Protein AF-A0A7L4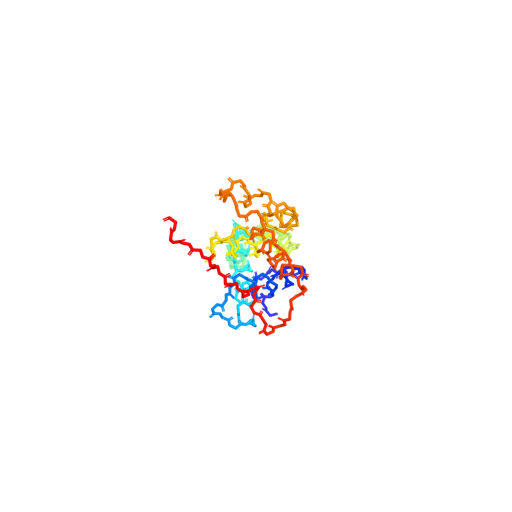TH93-F1 (afdb_monomer_lite)

pLDDT: mean 82.28, std 10.42, range [50.72, 94.75]

Radius of gyration: 28.04 Å; chains: 1; bounding box: 66×30×83 Å

Structure (mmCIF, N/CA/C/O backbone):
data_AF-A0A7L4TH93-F1
#
_entry.id   AF-A0A7L4TH93-F1
#
loop_
_atom_site.group_PDB
_atom_site.id
_atom_site.type_symbol
_atom_site.label_atom_id
_atom_site.label_alt_id
_atom_site.label_comp_id
_atom_site.label_asym_id
_atom_site.label_entity_id
_atom_site.label_seq_id
_atom_site.pdbx_PDB_ins_code
_atom_site.Cartn_x
_atom_site.Cartn_y
_atom_site.Cartn_z
_atom_site.occupancy
_atom_site.B_iso_or_equiv
_atom_site.auth_seq_id
_atom_site.auth_comp_id
_atom_site.auth_asym_id
_atom_site.auth_atom_id
_atom_site.pdbx_PDB_model_num
ATOM 1 N N . LYS A 1 1 ? 4.942 -15.105 -13.369 1.00 63.66 1 LYS A N 1
ATOM 2 C CA . LYS A 1 1 ? 3.775 -14.810 -14.247 1.00 63.66 1 LYS A CA 1
ATOM 3 C C . LYS A 1 1 ? 3.338 -13.345 -14.176 1.00 63.66 1 LYS A C 1
ATOM 5 O O . LYS A 1 1 ? 3.398 -12.701 -15.207 1.00 63.66 1 LYS A O 1
ATOM 10 N N . TYR A 1 2 ? 2.914 -12.803 -13.022 1.00 69.81 2 TYR A N 1
ATOM 11 C CA . TYR A 1 2 ? 2.572 -11.365 -12.915 1.00 69.81 2 TYR A CA 1
ATOM 12 C C . TYR A 1 2 ? 3.803 -10.450 -12.973 1.00 69.81 2 TYR A C 1
ATOM 14 O O . TYR A 1 2 ? 3.765 -9.409 -13.615 1.00 69.81 2 TYR A O 1
ATOM 22 N N . GLU A 1 3 ? 4.905 -10.872 -12.350 1.00 74.69 3 GLU A N 1
ATOM 23 C CA . GLU A 1 3 ? 6.194 -10.166 -12.405 1.00 74.69 3 GLU A CA 1
ATOM 24 C C . GLU A 1 3 ? 6.722 -10.046 -13.835 1.00 74.69 3 GLU A C 1
ATOM 26 O O . GLU A 1 3 ? 7.122 -8.970 -14.264 1.00 74.69 3 GLU A O 1
ATOM 31 N N . ASP A 1 4 ? 6.641 -11.139 -14.595 1.00 72.19 4 ASP A N 1
ATOM 32 C CA . ASP A 1 4 ? 7.086 -11.181 -15.990 1.00 72.19 4 ASP A CA 1
ATOM 33 C C . ASP A 1 4 ? 6.214 -10.305 -16.895 1.00 72.19 4 ASP A C 1
ATOM 35 O O . ASP A 1 4 ? 6.727 -9.654 -17.797 1.00 72.19 4 ASP A O 1
ATOM 39 N N . TYR A 1 5 ? 4.900 -10.266 -16.643 1.00 76.25 5 TYR A N 1
ATOM 40 C CA . TYR A 1 5 ? 3.953 -9.493 -17.450 1.00 76.25 5 TYR A CA 1
ATOM 41 C C . TYR A 1 5 ? 4.117 -7.979 -17.263 1.00 76.25 5 TYR A C 1
ATOM 43 O O . TYR A 1 5 ? 3.972 -7.222 -18.217 1.00 76.25 5 TYR A O 1
ATOM 51 N N . HIS A 1 6 ? 4.443 -7.537 -16.047 1.00 76.75 6 HIS A N 1
ATOM 52 C CA . HIS A 1 6 ? 4.620 -6.114 -15.735 1.00 76.75 6 HIS A CA 1
ATOM 53 C C . HIS A 1 6 ? 6.082 -5.669 -15.686 1.00 76.75 6 HIS A C 1
ATOM 55 O O . HIS A 1 6 ? 6.329 -4.498 -15.431 1.00 76.75 6 HIS A O 1
ATOM 61 N N . GLN A 1 7 ? 7.038 -6.577 -15.904 1.00 74.75 7 GLN A N 1
ATOM 62 C CA . GLN A 1 7 ? 8.482 -6.329 -15.766 1.00 74.75 7 GLN A CA 1
ATOM 63 C C . GLN A 1 7 ? 8.885 -5.734 -14.398 1.00 74.75 7 GLN A C 1
ATOM 65 O O . GLN A 1 7 ? 9.873 -5.014 -14.265 1.00 74.75 7 GLN A O 1
ATOM 70 N N . VAL A 1 8 ? 8.137 -6.076 -13.348 1.00 81.00 8 VAL A N 1
ATOM 71 C CA . VAL A 1 8 ? 8.345 -5.615 -11.965 1.00 81.00 8 VAL A CA 1
ATOM 72 C C . VAL A 1 8 ? 8.599 -6.798 -11.047 1.00 81.00 8 VAL A C 1
ATOM 74 O O . VAL A 1 8 ? 8.071 -7.886 -11.262 1.00 81.00 8 VAL A O 1
ATOM 77 N N . SER A 1 9 ? 9.385 -6.590 -9.996 1.00 82.94 9 SER A N 1
ATOM 78 C CA . SER A 1 9 ? 9.553 -7.577 -8.925 1.00 82.94 9 SER A CA 1
ATOM 79 C C . SER A 1 9 ? 8.595 -7.275 -7.777 1.00 82.94 9 SER A C 1
ATOM 81 O O . SER A 1 9 ? 8.393 -6.116 -7.417 1.00 82.94 9 SER A O 1
ATOM 83 N N . ASN A 1 10 ? 7.987 -8.296 -7.178 1.00 84.88 10 ASN A N 1
ATOM 84 C CA . ASN A 1 10 ? 7.129 -8.110 -6.013 1.00 84.88 10 ASN A CA 1
ATOM 85 C C . ASN A 1 10 ? 7.898 -8.463 -4.744 1.00 84.88 10 ASN A C 1
ATOM 87 O O . ASN A 1 10 ? 8.366 -9.587 -4.572 1.00 84.88 10 ASN A O 1
ATOM 91 N N . THR A 1 11 ? 8.002 -7.512 -3.816 1.00 88.50 11 THR A N 1
ATOM 92 C CA . THR A 1 11 ? 8.583 -7.814 -2.504 1.00 88.50 11 THR A CA 1
ATOM 93 C C . THR A 1 11 ? 7.661 -8.741 -1.708 1.00 88.50 11 THR A C 1
ATOM 95 O O . THR A 1 11 ? 6.432 -8.671 -1.804 1.00 88.50 11 THR A O 1
ATOM 98 N N . GLU A 1 12 ? 8.243 -9.605 -0.874 1.00 88.62 12 GLU A N 1
ATOM 99 C CA . GLU A 1 12 ? 7.465 -10.527 -0.035 1.00 88.62 12 GLU A CA 1
ATOM 100 C C . GLU A 1 12 ? 6.509 -9.770 0.908 1.00 88.62 12 GLU A C 1
ATOM 102 O O . GLU A 1 12 ? 5.372 -10.190 1.145 1.00 88.62 12 GLU A O 1
ATOM 107 N N . ASP A 1 13 ? 6.944 -8.605 1.392 1.00 86.62 13 ASP A N 1
ATOM 108 C CA . ASP A 1 13 ? 6.134 -7.723 2.227 1.00 86.62 13 ASP A CA 1
ATOM 109 C C . ASP A 1 13 ? 4.960 -7.111 1.456 1.00 86.62 13 ASP A C 1
ATOM 111 O O . ASP A 1 13 ? 3.858 -7.030 2.005 1.00 86.62 13 ASP A O 1
ATOM 115 N N . ALA A 1 14 ? 5.135 -6.753 0.178 1.00 88.56 14 ALA A N 1
ATOM 116 C CA . ALA A 1 14 ? 4.034 -6.290 -0.666 1.00 88.56 14 ALA A CA 1
ATOM 117 C C . ALA A 1 14 ? 2.974 -7.382 -0.868 1.00 88.56 14 ALA A C 1
ATOM 119 O O . ALA A 1 14 ? 1.777 -7.104 -0.766 1.00 88.56 14 ALA A O 1
ATOM 120 N N . ILE A 1 15 ? 3.385 -8.639 -1.065 1.00 89.31 15 ILE A N 1
ATOM 121 C CA . ILE A 1 15 ? 2.457 -9.775 -1.197 1.00 89.31 15 ILE A CA 1
ATOM 122 C C . ILE A 1 15 ? 1.663 -9.970 0.103 1.00 89.31 15 ILE A C 1
ATOM 124 O O . ILE A 1 15 ? 0.430 -10.062 0.085 1.00 89.31 15 ILE A O 1
ATOM 128 N N . LYS A 1 16 ? 2.346 -9.969 1.255 1.00 88.94 16 LYS A N 1
ATOM 129 C CA . LYS A 1 16 ? 1.693 -10.048 2.574 1.00 88.94 16 LYS A CA 1
ATOM 130 C C . LYS A 1 16 ? 0.738 -8.873 2.796 1.00 88.94 16 LYS A C 1
ATOM 132 O O . LYS A 1 16 ? -0.368 -9.067 3.308 1.00 88.94 16 LYS A O 1
ATOM 137 N N . ALA A 1 17 ? 1.130 -7.664 2.396 1.00 88.25 17 ALA A N 1
ATOM 138 C CA . ALA A 1 17 ? 0.298 -6.471 2.496 1.00 88.25 17 ALA A CA 1
ATOM 139 C C . ALA A 1 17 ? -0.954 -6.567 1.614 1.00 88.25 17 ALA A C 1
ATOM 141 O O . ALA A 1 17 ? -2.042 -6.254 2.099 1.00 88.25 17 ALA A O 1
ATOM 142 N N . CYS A 1 18 ? -0.846 -7.078 0.382 1.00 90.00 18 CYS A N 1
ATOM 143 C CA . CYS A 1 18 ? -1.994 -7.297 -0.505 1.00 90.00 18 CYS A CA 1
ATOM 144 C C . CYS A 1 18 ? -3.056 -8.169 0.166 1.00 90.00 18 CYS A C 1
ATOM 146 O O . CYS A 1 18 ? -4.234 -7.814 0.180 1.00 90.00 18 CYS A O 1
ATOM 148 N N . VAL A 1 19 ? -2.657 -9.277 0.793 1.00 89.19 19 VAL A N 1
ATOM 149 C CA . VAL A 1 19 ? -3.593 -10.176 1.486 1.00 89.19 19 VAL A CA 1
ATOM 150 C C . VAL A 1 19 ? -4.189 -9.503 2.725 1.00 89.19 19 VAL A C 1
ATOM 152 O O . VAL A 1 19 ? -5.411 -9.443 2.884 1.00 89.19 19 VAL A O 1
ATOM 155 N N . ASN A 1 20 ? -3.342 -8.963 3.602 1.00 86.19 20 ASN A N 1
ATOM 156 C CA . ASN A 1 20 ? -3.778 -8.430 4.892 1.00 86.19 20 ASN A CA 1
ATOM 157 C C . ASN A 1 20 ? -4.651 -7.178 4.749 1.00 86.19 20 ASN A C 1
ATOM 159 O O . ASN A 1 20 ? -5.703 -7.065 5.389 1.00 86.19 20 ASN A O 1
ATOM 163 N N . LEU A 1 21 ? -4.226 -6.230 3.915 1.00 87.25 21 LEU A N 1
ATOM 164 C CA . LEU A 1 21 ? -4.918 -4.959 3.747 1.00 87.25 21 LEU A CA 1
ATOM 165 C C . LEU A 1 21 ? -6.193 -5.134 2.922 1.00 87.25 21 LEU A C 1
ATOM 167 O O . LEU A 1 21 ? -7.229 -4.585 3.299 1.00 87.25 21 LEU A O 1
ATOM 171 N N . SER A 1 22 ? -6.184 -5.962 1.875 1.00 87.81 22 SER A N 1
ATOM 172 C CA . SER A 1 22 ? -7.416 -6.240 1.132 1.00 87.81 22 SER A CA 1
ATOM 173 C C . SER A 1 22 ? -8.456 -6.939 2.002 1.00 87.81 22 SER A C 1
ATOM 175 O O . SER A 1 22 ? -9.630 -6.579 1.960 1.00 87.81 22 SER A O 1
ATOM 177 N N . HIS A 1 23 ? -8.055 -7.906 2.839 1.00 84.44 23 HIS A N 1
ATOM 178 C CA . HIS A 1 23 ? -8.965 -8.567 3.774 1.00 84.44 23 HIS A CA 1
ATOM 179 C C . HIS A 1 23 ? -9.603 -7.571 4.748 1.00 84.44 23 HIS A C 1
ATOM 181 O O . HIS A 1 23 ? -10.771 -7.702 5.112 1.00 84.44 23 HIS A O 1
ATOM 187 N N . ARG A 1 24 ? -8.829 -6.573 5.178 1.00 80.94 24 ARG A N 1
ATOM 188 C CA . ARG A 1 24 ? -9.243 -5.601 6.187 1.00 80.94 24 ARG A CA 1
ATOM 189 C C . ARG A 1 24 ? -10.116 -4.483 5.620 1.00 80.94 24 ARG A C 1
ATOM 191 O O . ARG A 1 24 ? -11.085 -4.108 6.279 1.00 80.94 24 ARG A O 1
ATOM 198 N N . TYR A 1 25 ? -9.786 -3.956 4.445 1.00 82.56 25 TYR A N 1
ATOM 199 C CA . TYR A 1 25 ? -10.379 -2.719 3.926 1.00 82.56 25 TYR A CA 1
ATOM 200 C C . TYR A 1 25 ? -11.326 -2.920 2.739 1.00 82.56 25 TYR A C 1
ATOM 202 O O . TYR A 1 25 ? -12.156 -2.054 2.493 1.00 82.56 25 TYR A O 1
ATOM 210 N N . ILE A 1 26 ? -11.266 -4.061 2.046 1.00 83.12 26 ILE A N 1
ATOM 211 C CA . ILE A 1 26 ? -12.131 -4.365 0.898 1.00 83.12 26 ILE A CA 1
ATOM 212 C C . ILE A 1 26 ? -13.033 -5.542 1.288 1.00 83.12 26 ILE A C 1
ATOM 214 O O . ILE A 1 26 ? -12.603 -6.692 1.245 1.00 83.12 26 ILE A O 1
ATOM 218 N N . GLN A 1 27 ? -14.265 -5.275 1.729 1.00 79.25 27 GLN A N 1
ATOM 219 C CA . GLN A 1 27 ? -15.167 -6.314 2.259 1.00 79.25 27 GLN A CA 1
ATOM 220 C C . GLN A 1 27 ? -16.044 -6.978 1.182 1.00 79.25 27 GLN A C 1
ATOM 222 O O . GLN A 1 27 ? -16.416 -8.135 1.344 1.00 79.25 27 GLN A O 1
ATOM 227 N N . ASP A 1 28 ? -16.294 -6.306 0.055 1.00 79.00 28 ASP A N 1
ATOM 228 C CA . ASP A 1 28 ? -17.301 -6.727 -0.937 1.00 79.00 28 ASP A CA 1
ATOM 229 C C . ASP A 1 28 ? -16.815 -7.793 -1.940 1.00 79.00 28 ASP A C 1
ATOM 231 O O . ASP A 1 28 ? -17.494 -8.095 -2.920 1.00 79.00 28 ASP A O 1
ATOM 235 N N . ARG A 1 29 ? -15.621 -8.366 -1.731 1.00 81.56 29 ARG A N 1
ATOM 236 C CA . ARG A 1 29 ? -14.980 -9.317 -2.656 1.00 81.56 29 ARG A CA 1
ATOM 237 C C . ARG A 1 29 ? -14.278 -10.474 -1.950 1.00 81.56 29 ARG A C 1
ATOM 239 O O . ARG A 1 29 ? -13.780 -10.340 -0.822 1.00 81.56 29 ARG A O 1
ATOM 246 N N . PHE A 1 30 ? -14.178 -11.599 -2.661 1.00 86.88 30 PHE A N 1
ATOM 247 C CA . PHE A 1 30 ? -13.417 -12.774 -2.233 1.00 86.88 30 PHE A CA 1
ATOM 248 C C . PHE A 1 30 ? -11.928 -12.459 -2.090 1.00 86.88 30 PHE A C 1
ATOM 250 O O . PHE A 1 30 ? -11.378 -11.646 -2.827 1.00 86.88 30 PHE A O 1
ATOM 257 N N . LEU A 1 31 ? -11.278 -13.102 -1.114 1.00 82.69 31 LEU A N 1
ATOM 258 C CA . LEU A 1 31 ? -9.924 -12.742 -0.690 1.00 82.69 31 LEU A CA 1
ATOM 259 C C . LEU A 1 31 ? -8.849 -12.957 -1.749 1.00 82.69 31 LEU A C 1
ATOM 261 O O . LEU A 1 31 ? -7.994 -12.096 -1.930 1.00 82.69 31 LEU A O 1
ATOM 265 N N . THR A 1 32 ? -8.892 -14.097 -2.422 1.00 87.62 32 THR A N 1
ATOM 266 C CA . THR A 1 32 ? -7.932 -14.440 -3.471 1.00 87.62 32 THR A CA 1
ATOM 267 C C . THR A 1 32 ? -8.010 -13.458 -4.633 1.00 87.62 32 THR A C 1
ATOM 269 O O . THR A 1 32 ? -6.986 -12.933 -5.049 1.00 87.62 32 THR A O 1
ATOM 272 N N . ASP A 1 33 ? -9.225 -13.147 -5.079 1.00 89.12 33 ASP A N 1
ATOM 273 C CA . ASP A 1 33 ? -9.496 -12.238 -6.194 1.00 89.12 33 ASP A CA 1
ATOM 274 C C . ASP A 1 33 ? -8.988 -10.814 -5.913 1.00 89.12 33 ASP A C 1
ATOM 276 O O . ASP A 1 33 ? -8.131 -10.283 -6.613 1.00 89.12 33 ASP A O 1
ATOM 280 N N . LYS A 1 34 ? -9.402 -10.220 -4.787 1.00 89.56 34 LYS A N 1
ATOM 281 C CA . LYS A 1 34 ? -9.008 -8.845 -4.436 1.00 89.56 34 LYS A CA 1
ATOM 282 C C . LYS A 1 34 ? -7.515 -8.666 -4.141 1.00 89.56 34 LYS A C 1
ATOM 284 O O . LYS A 1 34 ? -7.004 -7.560 -4.295 1.00 89.56 34 LYS A O 1
ATOM 289 N N . ALA A 1 35 ? -6.827 -9.705 -3.663 1.00 89.44 35 ALA A N 1
ATOM 290 C CA . ALA A 1 35 ? -5.390 -9.635 -3.408 1.00 89.44 35 ALA A CA 1
ATOM 291 C C . ALA A 1 35 ? -4.589 -9.665 -4.717 1.00 89.44 35 ALA A C 1
ATOM 293 O O . ALA A 1 35 ? -3.611 -8.933 -4.837 1.00 89.44 35 ALA A O 1
ATOM 294 N N . ILE A 1 36 ? -5.027 -10.472 -5.689 1.00 89.69 36 ILE A N 1
ATOM 295 C CA . ILE A 1 36 ? -4.422 -10.537 -7.022 1.00 89.69 36 ILE A CA 1
ATOM 296 C C . ILE A 1 36 ? -4.647 -9.221 -7.770 1.00 89.69 36 ILE A C 1
ATOM 298 O O . ILE A 1 36 ? -3.686 -8.660 -8.284 1.00 89.69 36 ILE A O 1
ATOM 302 N N . ASP A 1 37 ? -5.866 -8.677 -7.741 1.00 90.00 37 ASP A N 1
ATOM 303 C CA . ASP A 1 37 ? -6.181 -7.398 -8.391 1.00 90.00 37 ASP A CA 1
ATOM 304 C C . ASP A 1 37 ? -5.317 -6.238 -7.876 1.00 90.00 37 ASP A C 1
ATOM 306 O O . ASP A 1 37 ? -4.885 -5.384 -8.647 1.00 90.00 37 ASP A O 1
ATOM 310 N N . LEU A 1 38 ? -5.042 -6.189 -6.567 1.00 89.88 38 LEU A N 1
ATOM 311 C CA . LEU A 1 38 ? -4.161 -5.163 -5.999 1.00 89.88 38 LEU A CA 1
ATOM 312 C C . LEU A 1 38 ? -2.715 -5.315 -6.460 1.00 89.88 38 LEU A C 1
ATOM 314 O O . LEU A 1 38 ? -2.054 -4.308 -6.707 1.00 89.88 38 LEU A O 1
ATOM 318 N N . LEU A 1 39 ? -2.231 -6.553 -6.552 1.00 89.50 39 LEU A N 1
ATOM 319 C CA . LEU A 1 39 ? -0.879 -6.843 -7.013 1.00 89.50 39 LEU A CA 1
ATOM 320 C C . LEU A 1 39 ? -0.718 -6.470 -8.494 1.00 89.50 39 LEU A C 1
ATOM 322 O O . LEU A 1 39 ? 0.282 -5.866 -8.874 1.00 89.50 39 LEU A O 1
ATOM 326 N N . ASP A 1 40 ? -1.730 -6.775 -9.307 1.00 89.50 40 ASP A N 1
ATOM 327 C CA . ASP A 1 40 ? -1.769 -6.460 -10.736 1.00 89.50 40 ASP A CA 1
ATOM 328 C C . ASP A 1 40 ? -1.829 -4.946 -10.999 1.00 89.50 40 ASP A C 1
ATOM 330 O O . ASP A 1 40 ? -1.076 -4.405 -11.815 1.00 89.50 40 ASP A O 1
ATOM 334 N N . GLU A 1 41 ? -2.668 -4.227 -10.247 1.00 89.38 41 GLU A N 1
ATOM 335 C CA . GLU A 1 41 ? -2.770 -2.770 -10.341 1.00 89.38 41 GLU A CA 1
ATOM 336 C C . GLU A 1 41 ? -1.482 -2.080 -9.876 1.00 89.38 41 GLU A C 1
ATOM 338 O O . GLU A 1 41 ? -1.056 -1.095 -10.488 1.00 89.38 41 GLU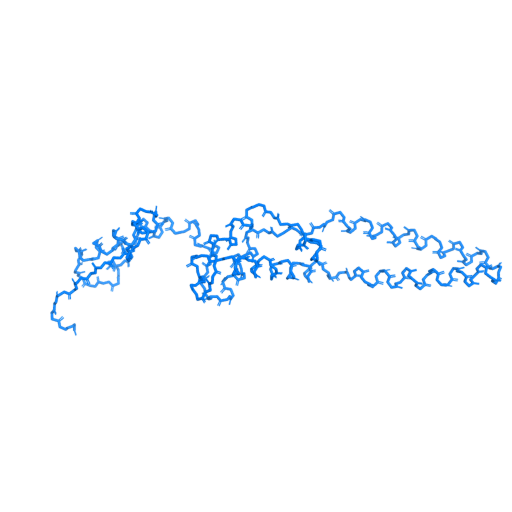 A O 1
ATOM 343 N N . ALA A 1 42 ? -0.840 -2.602 -8.826 1.00 89.31 42 ALA A N 1
ATOM 344 C CA . ALA A 1 42 ? 0.448 -2.106 -8.357 1.00 89.31 42 ALA A CA 1
ATOM 345 C C . ALA A 1 42 ? 1.532 -2.293 -9.415 1.00 89.31 42 ALA A C 1
ATOM 347 O O . ALA A 1 42 ? 2.181 -1.315 -9.782 1.00 89.31 42 ALA A O 1
ATOM 348 N N . GLY A 1 43 ? 1.658 -3.498 -9.977 1.00 85.81 43 GLY A N 1
ATOM 349 C CA . GLY A 1 43 ? 2.631 -3.776 -11.030 1.00 85.81 43 GLY A CA 1
ATOM 350 C C . GLY A 1 43 ? 2.429 -2.902 -12.268 1.00 85.81 43 GLY A C 1
ATOM 351 O O . GLY A 1 43 ? 3.365 -2.246 -12.720 1.00 85.81 43 GLY A O 1
ATOM 352 N N . SER A 1 44 ? 1.186 -2.784 -12.743 1.00 85.62 44 SER A N 1
ATOM 353 C CA . SER A 1 44 ? 0.834 -1.929 -13.887 1.00 85.62 44 SER A CA 1
ATOM 354 C C . SER A 1 44 ? 1.185 -0.459 -13.657 1.00 85.62 44 SER A C 1
ATOM 356 O O . SER A 1 44 ? 1.662 0.238 -14.554 1.00 85.62 44 SER A O 1
ATOM 358 N N . LYS A 1 45 ? 0.897 0.053 -12.457 1.00 84.56 45 LYS A N 1
ATOM 359 C CA . LYS A 1 45 ? 1.135 1.455 -12.107 1.00 84.56 45 LYS A CA 1
ATOM 360 C C . LYS A 1 45 ? 2.625 1.750 -11.993 1.00 84.56 45 LYS A C 1
ATOM 362 O O . LYS A 1 45 ? 3.062 2.809 -12.438 1.00 84.56 45 LYS A O 1
ATOM 367 N N . LEU A 1 46 ? 3.378 0.820 -11.418 1.00 82.94 46 LEU A N 1
ATOM 368 C CA . LEU A 1 46 ? 4.815 0.932 -11.230 1.00 82.94 46 LEU A CA 1
ATOM 369 C C . LEU A 1 46 ? 5.543 0.862 -12.576 1.00 82.94 46 LEU A C 1
ATOM 371 O O . LEU A 1 46 ? 6.361 1.731 -12.859 1.00 82.94 46 LEU A O 1
ATOM 375 N N . ASN A 1 47 ? 5.147 -0.064 -13.452 1.00 78.38 47 ASN A N 1
ATOM 376 C CA . ASN A 1 47 ? 5.651 -0.133 -14.822 1.00 78.38 47 ASN A CA 1
ATOM 377 C C . ASN A 1 47 ? 5.397 1.181 -15.587 1.00 78.38 47 ASN A C 1
ATOM 379 O O . ASN A 1 47 ? 6.318 1.782 -16.128 1.00 78.38 47 ASN A O 1
ATOM 383 N N . LYS A 1 48 ? 4.172 1.728 -15.530 1.00 75.88 48 LYS A N 1
ATOM 384 C CA . LYS A 1 48 ? 3.858 3.034 -16.148 1.00 75.88 48 LYS A CA 1
ATOM 385 C C . LYS A 1 48 ? 4.692 4.197 -15.602 1.00 75.88 48 LYS A C 1
ATOM 387 O O . LYS A 1 48 ? 4.938 5.152 -16.328 1.00 75.88 48 LYS A O 1
ATOM 392 N N . GLN A 1 49 ? 5.079 4.157 -14.328 1.00 71.19 49 GLN A N 1
ATOM 393 C CA . GLN A 1 49 ? 5.937 5.180 -13.721 1.00 71.19 49 GLN A CA 1
ATOM 394 C C . GLN A 1 49 ? 7.415 4.995 -14.086 1.00 71.19 49 GLN A C 1
ATOM 396 O O . GLN A 1 49 ? 8.123 5.987 -14.242 1.00 71.19 49 GLN A O 1
ATOM 401 N N . ALA A 1 50 ? 7.871 3.750 -14.228 1.00 65.44 50 ALA A N 1
ATOM 402 C CA . ALA A 1 50 ? 9.224 3.414 -14.659 1.00 65.44 50 ALA A CA 1
ATOM 403 C C . ALA A 1 50 ? 9.438 3.685 -16.161 1.00 65.44 50 ALA A C 1
ATOM 405 O O . ALA A 1 50 ? 10.503 4.151 -16.557 1.00 65.44 50 ALA A O 1
ATOM 406 N N . GLY A 1 51 ? 8.402 3.492 -16.981 1.00 55.94 51 GLY A N 1
ATOM 407 C CA . GLY A 1 51 ? 8.399 3.670 -18.436 1.00 55.94 51 GLY A CA 1
ATOM 408 C C . GLY A 1 51 ? 8.398 5.116 -18.945 1.00 55.94 51 GLY A C 1
ATOM 409 O O . GLY A 1 51 ? 7.992 5.356 -20.077 1.00 55.94 51 GLY A O 1
ATOM 410 N N . ALA A 1 52 ? 8.851 6.099 -18.158 1.00 51.19 52 ALA A N 1
ATOM 411 C CA . ALA A 1 52 ? 9.038 7.469 -18.658 1.00 51.19 52 ALA A CA 1
ATOM 412 C C . ALA A 1 52 ? 10.213 7.595 -19.658 1.00 51.19 52 ALA A C 1
ATOM 414 O O . ALA A 1 52 ? 10.371 8.638 -20.290 1.00 51.19 52 ALA A O 1
ATOM 415 N N . VAL A 1 53 ? 11.011 6.535 -19.828 1.00 53.06 53 VAL A N 1
ATOM 416 C CA . VAL A 1 53 ? 11.892 6.334 -20.985 1.00 53.06 53 VAL A CA 1
ATOM 417 C C . VAL A 1 53 ? 11.431 5.040 -21.649 1.00 53.06 53 VAL A C 1
ATOM 419 O O . VAL A 1 53 ? 11.698 3.951 -21.151 1.00 53.06 53 VAL A O 1
ATOM 422 N N . SER A 1 54 ? 10.636 5.181 -22.703 1.00 56.50 54 SER A N 1
ATOM 423 C CA . SER A 1 54 ? 9.977 4.087 -23.412 1.00 56.50 54 SER A CA 1
ATOM 424 C C . SER A 1 54 ? 11.024 3.112 -23.968 1.00 56.50 54 SER A C 1
ATOM 426 O O . SER A 1 54 ? 11.756 3.441 -24.901 1.00 56.50 54 SER A O 1
ATOM 428 N N . HIS A 1 55 ? 11.130 1.923 -23.363 1.00 65.12 55 HIS A N 1
ATOM 429 C CA . HIS A 1 55 ? 11.913 0.807 -23.909 1.00 65.12 55 HIS A CA 1
ATOM 430 C C . HIS A 1 55 ? 11.481 0.505 -25.353 1.00 65.12 55 HIS A C 1
ATOM 432 O O . HIS A 1 55 ? 12.341 0.297 -26.205 1.00 65.12 55 HIS A O 1
ATOM 438 N N . ASP A 1 56 ? 10.178 0.608 -25.640 1.00 67.56 56 ASP A N 1
ATOM 439 C CA . ASP A 1 56 ? 9.610 0.471 -26.986 1.00 67.56 56 ASP A CA 1
ATOM 440 C C . ASP A 1 56 ? 10.207 1.485 -27.974 1.00 67.56 56 ASP A C 1
ATOM 442 O O . ASP A 1 56 ? 10.489 1.138 -29.121 1.00 67.56 56 ASP A O 1
ATOM 446 N N . ASP A 1 57 ? 10.461 2.727 -27.547 1.00 72.94 57 ASP A N 1
ATOM 447 C CA . ASP A 1 57 ? 11.050 3.742 -28.428 1.00 72.94 57 ASP A CA 1
ATOM 448 C C . ASP A 1 57 ? 12.497 3.365 -28.773 1.00 72.94 57 ASP A C 1
ATOM 450 O O . ASP A 1 57 ? 12.900 3.460 -29.930 1.00 72.94 57 ASP A O 1
ATOM 454 N N . ILE A 1 58 ? 13.268 2.872 -27.797 1.00 76.00 58 ILE A N 1
ATOM 455 C CA . ILE A 1 58 ? 14.655 2.424 -28.004 1.00 76.00 58 ILE A CA 1
ATOM 456 C C . ILE A 1 58 ? 14.701 1.173 -28.895 1.00 76.00 58 ILE A C 1
ATOM 458 O O . ILE A 1 58 ? 15.538 1.107 -29.795 1.00 76.00 58 ILE A O 1
ATOM 462 N N . GLU A 1 59 ? 13.797 0.211 -28.693 1.00 79.44 59 GLU A N 1
ATOM 463 C CA . GLU A 1 59 ? 13.680 -0.985 -29.540 1.00 79.44 59 GLU A CA 1
ATOM 464 C C . GLU A 1 59 ? 13.264 -0.637 -30.974 1.00 79.44 59 GLU A C 1
ATOM 466 O O . GLU A 1 59 ? 13.844 -1.157 -31.932 1.00 79.44 59 GLU A O 1
ATOM 471 N N . SER A 1 60 ? 12.309 0.283 -31.146 1.00 83.06 60 SER A N 1
ATOM 472 C CA . SER A 1 60 ? 11.894 0.753 -32.472 1.00 83.06 60 SER A CA 1
ATOM 473 C C . SER A 1 60 ? 13.046 1.435 -33.216 1.00 83.06 60 SER A C 1
ATOM 475 O O . SER A 1 60 ? 13.266 1.165 -34.398 1.00 83.06 60 SER A O 1
ATOM 477 N N . HIS A 1 61 ? 13.852 2.229 -32.505 1.00 84.06 61 HIS A N 1
ATOM 478 C CA . HIS A 1 61 ? 15.010 2.912 -33.069 1.00 84.06 61 HIS A CA 1
ATOM 479 C C . HIS A 1 61 ? 16.145 1.938 -33.417 1.00 84.06 61 HIS A C 1
ATOM 481 O O . HIS A 1 61 ? 16.775 2.067 -34.465 1.00 84.06 61 HIS A O 1
ATOM 487 N N . LEU A 1 62 ? 16.370 0.904 -32.597 1.00 86.75 62 LEU A N 1
ATOM 488 C CA . LEU A 1 62 ? 17.289 -0.192 -32.930 1.00 86.75 62 LEU A CA 1
ATOM 489 C C . LEU A 1 62 ? 16.846 -0.925 -34.204 1.00 86.75 62 LEU A C 1
ATOM 491 O O . LEU A 1 62 ? 17.673 -1.211 -35.071 1.00 86.75 62 LEU A O 1
ATOM 495 N N . ALA A 1 63 ? 15.546 -1.183 -34.366 1.00 89.06 63 ALA A N 1
ATOM 496 C CA . ALA A 1 63 ? 15.011 -1.822 -35.566 1.00 89.06 63 ALA A CA 1
ATOM 497 C C . ALA A 1 63 ? 15.178 -0.957 -36.833 1.00 89.06 63 ALA A C 1
ATOM 499 O O . ALA A 1 63 ? 15.393 -1.497 -37.923 1.00 89.06 63 ALA A O 1
ATOM 500 N N . GLU A 1 64 ? 15.093 0.370 -36.711 1.00 91.25 64 GLU A N 1
ATOM 501 C CA . GLU A 1 64 ? 15.399 1.310 -37.798 1.00 91.25 64 GLU A CA 1
ATOM 502 C C . GLU A 1 64 ? 16.890 1.286 -38.156 1.00 91.25 64 GLU A C 1
ATOM 504 O O . GLU A 1 64 ? 17.230 1.066 -39.320 1.00 91.25 64 GLU A O 1
ATOM 509 N N . ILE A 1 65 ? 17.776 1.386 -37.161 1.00 90.81 65 ILE A N 1
ATOM 510 C CA . ILE A 1 65 ? 19.235 1.343 -37.351 1.00 90.81 65 ILE A CA 1
ATOM 511 C C . ILE A 1 65 ? 19.677 0.028 -38.003 1.00 90.81 65 ILE A C 1
ATOM 513 O O . ILE A 1 65 ? 20.521 0.037 -38.901 1.00 90.81 65 ILE A O 1
ATOM 517 N N . HIS A 1 66 ? 19.077 -1.107 -37.630 1.00 89.31 66 HIS A N 1
ATOM 518 C CA . HIS A 1 66 ? 19.336 -2.391 -38.287 1.00 89.31 66 HIS A CA 1
ATOM 519 C C . HIS A 1 66 ? 19.016 -2.355 -39.786 1.00 89.31 66 HIS A C 1
ATOM 521 O O . HIS A 1 66 ? 19.829 -2.795 -40.601 1.00 89.31 66 HIS A O 1
ATOM 527 N N . LYS A 1 67 ? 17.860 -1.796 -40.165 1.00 92.62 67 LYS A N 1
ATOM 528 C CA . LYS A 1 67 ? 17.460 -1.673 -41.576 1.00 92.62 67 LYS A CA 1
ATOM 529 C C . LYS A 1 67 ? 18.383 -0.735 -42.348 1.00 92.62 67 LYS A C 1
ATOM 531 O O . LYS A 1 67 ? 18.729 -1.028 -43.493 1.00 92.62 67 LYS A O 1
ATOM 536 N N . GLU A 1 68 ? 18.780 0.381 -41.742 1.00 90.56 68 GLU A N 1
ATOM 537 C CA . GLU A 1 68 ? 19.700 1.338 -42.360 1.00 90.56 68 GLU A CA 1
ATOM 538 C C . GLU A 1 68 ? 21.106 0.756 -42.524 1.00 90.56 68 GLU A C 1
ATOM 540 O O . GLU A 1 68 ? 21.720 0.931 -43.577 1.00 90.56 68 GLU A O 1
ATOM 545 N N . LYS A 1 69 ? 21.583 -0.018 -41.544 1.00 89.38 69 LYS A N 1
ATOM 546 C CA . LYS A 1 69 ? 22.866 -0.729 -41.608 1.00 89.38 69 LYS A CA 1
ATOM 547 C C . LYS A 1 69 ? 22.869 -1.760 -42.734 1.00 89.38 69 LYS A C 1
ATOM 549 O O . LYS A 1 69 ? 23.802 -1.783 -43.535 1.00 89.38 69 LYS A O 1
ATOM 554 N N . ASP A 1 70 ? 21.812 -2.562 -42.849 1.00 88.69 70 ASP A N 1
ATOM 555 C CA . ASP A 1 70 ? 21.670 -3.553 -43.923 1.00 88.69 70 ASP A CA 1
ATOM 556 C C . ASP A 1 70 ? 21.616 -2.897 -45.309 1.00 88.69 70 ASP A C 1
ATOM 558 O O . ASP A 1 70 ? 22.125 -3.449 -46.288 1.00 88.69 70 ASP A O 1
ATOM 562 N N . LYS A 1 71 ? 21.016 -1.707 -45.407 1.00 91.88 71 LYS A N 1
ATOM 563 C CA . LYS A 1 71 ? 20.996 -0.915 -46.639 1.00 91.88 71 LYS A CA 1
ATOM 564 C C . LYS A 1 71 ? 22.383 -0.353 -46.971 1.00 91.88 71 LYS A C 1
ATOM 566 O O . LYS A 1 71 ? 22.838 -0.528 -48.097 1.00 91.88 71 LYS A O 1
ATOM 571 N N . ALA A 1 72 ? 23.078 0.231 -45.996 1.00 89.44 72 ALA A N 1
ATOM 572 C CA . ALA A 1 72 ? 24.431 0.759 -46.168 1.00 89.44 72 ALA A CA 1
ATOM 573 C C . ALA A 1 72 ? 25.440 -0.334 -46.567 1.00 89.44 72 ALA A C 1
ATOM 575 O O . ALA A 1 72 ? 26.316 -0.089 -47.392 1.00 89.44 72 ALA A O 1
ATOM 576 N N . LEU A 1 73 ? 25.282 -1.557 -46.043 1.00 87.31 73 LEU A N 1
ATOM 577 C CA . LEU A 1 73 ? 26.090 -2.717 -46.433 1.00 87.31 73 LEU A CA 1
ATOM 578 C C . LEU A 1 73 ? 25.825 -3.163 -47.878 1.00 87.31 73 LEU A C 1
ATOM 580 O O . LEU A 1 73 ? 26.766 -3.522 -48.581 1.00 87.31 73 LEU A O 1
ATOM 584 N N . LYS A 1 74 ? 24.569 -3.119 -48.342 1.00 91.25 74 LYS A N 1
ATOM 585 C CA . LYS A 1 74 ? 24.210 -3.428 -49.741 1.00 91.25 74 LYS A CA 1
ATOM 586 C C . LYS A 1 74 ? 24.714 -2.382 -50.732 1.00 91.25 74 LYS A C 1
ATOM 588 O O . LYS A 1 74 ? 24.990 -2.721 -51.876 1.00 91.25 74 LYS A O 1
ATOM 593 N N . GLU A 1 75 ? 24.808 -1.130 -50.300 1.00 92.56 75 GLU A N 1
ATOM 594 C CA . GLU A 1 75 ? 25.322 -0.006 -51.091 1.00 92.56 75 GLU A CA 1
ATOM 595 C C . GLU A 1 75 ? 26.856 0.135 -50.993 1.00 92.56 75 GLU A C 1
ATOM 597 O O . GLU A 1 75 ? 27.409 1.117 -51.481 1.00 92.56 75 GLU A O 1
ATOM 602 N N . GLU A 1 76 ? 27.545 -0.826 -50.357 1.00 90.94 76 GLU A N 1
ATOM 603 C CA . GLU A 1 76 ? 29.000 -0.829 -50.112 1.00 90.94 76 GLU A CA 1
ATOM 604 C C . GLU A 1 76 ? 29.517 0.424 -49.374 1.00 90.94 76 GLU A C 1
ATOM 606 O O . GLU A 1 76 ? 30.703 0.761 -49.407 1.00 90.94 76 GLU A O 1
ATOM 611 N N . ASN A 1 77 ? 28.638 1.113 -48.642 1.00 89.62 77 ASN A N 1
ATOM 612 C CA . ASN A 1 77 ? 28.983 2.281 -47.844 1.00 89.62 77 ASN A CA 1
ATOM 613 C C . ASN A 1 77 ? 29.454 1.855 -46.445 1.00 89.62 77 ASN A C 1
ATOM 615 O O . ASN A 1 77 ? 28.736 1.951 -45.444 1.00 89.62 77 ASN A O 1
ATOM 619 N N . TYR A 1 78 ? 30.696 1.376 -46.385 1.00 85.56 78 TYR A N 1
ATOM 620 C CA . TYR A 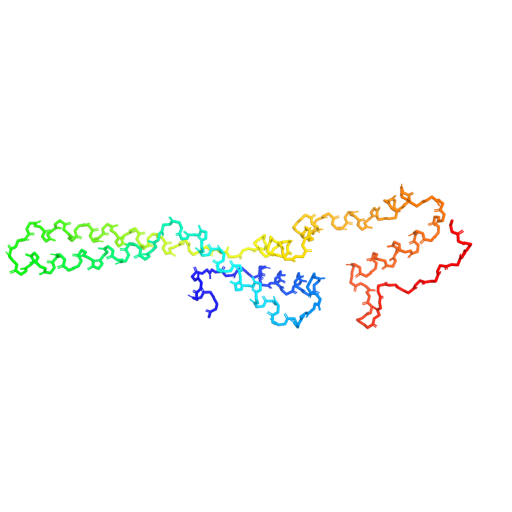1 78 ? 31.316 0.869 -45.158 1.00 85.56 78 TYR A CA 1
ATOM 621 C C . TYR A 1 78 ? 31.462 1.931 -44.059 1.00 85.56 78 TYR A C 1
ATOM 623 O O . TYR A 1 78 ? 31.422 1.602 -42.874 1.00 85.56 78 TYR A O 1
ATOM 631 N N . GLU A 1 79 ? 31.600 3.206 -44.429 1.00 88.38 79 GLU A N 1
ATOM 632 C CA . GLU A 1 79 ? 31.790 4.306 -43.481 1.00 88.38 79 GLU A CA 1
ATOM 633 C C . GLU A 1 79 ? 30.488 4.640 -42.732 1.00 88.38 79 GLU A C 1
ATOM 635 O O . GLU A 1 79 ? 30.494 4.839 -41.515 1.00 88.38 79 GLU A O 1
ATOM 640 N N . ALA A 1 80 ? 29.350 4.629 -43.437 1.00 84.88 80 ALA A N 1
ATOM 641 C CA . ALA A 1 80 ? 28.031 4.766 -42.822 1.00 84.88 80 ALA A CA 1
ATOM 642 C C . ALA A 1 80 ? 27.665 3.533 -41.980 1.00 84.88 80 ALA A C 1
ATOM 644 O O . ALA A 1 80 ? 27.179 3.678 -40.858 1.00 84.88 80 ALA A O 1
ATOM 645 N N . ALA A 1 81 ? 27.967 2.326 -42.471 1.00 86.12 81 ALA A N 1
ATOM 646 C CA . ALA A 1 81 ? 27.723 1.088 -41.731 1.00 86.12 81 ALA A CA 1
ATOM 647 C C . ALA A 1 81 ? 28.510 1.026 -40.406 1.00 86.12 81 ALA A C 1
ATOM 649 O O . ALA A 1 81 ? 27.987 0.543 -39.401 1.00 86.12 81 ALA A O 1
ATOM 650 N N . ALA A 1 82 ? 29.741 1.549 -40.377 1.00 88.44 82 ALA A N 1
ATOM 651 C CA . ALA A 1 82 ? 30.539 1.640 -39.154 1.00 88.44 82 ALA A CA 1
ATOM 652 C C . ALA A 1 82 ? 29.909 2.586 -38.116 1.00 88.44 82 ALA A C 1
ATOM 654 O O . ALA A 1 82 ? 29.805 2.224 -36.946 1.00 88.44 82 ALA A O 1
ATOM 655 N N . LYS A 1 83 ? 29.418 3.759 -38.544 1.00 90.69 83 LYS A N 1
ATOM 656 C CA . LYS A 1 83 ? 28.737 4.719 -37.653 1.00 90.69 83 LYS A CA 1
ATOM 657 C C . LYS A 1 83 ? 27.456 4.139 -37.051 1.00 90.69 83 LYS A C 1
ATOM 659 O O . LYS A 1 83 ? 27.258 4.239 -35.844 1.00 90.69 83 LYS A O 1
ATOM 664 N N . LEU A 1 84 ? 26.633 3.487 -37.874 1.00 89.88 84 LEU A N 1
ATOM 665 C CA . LEU A 1 84 ? 25.387 2.852 -37.431 1.00 89.88 84 LEU A CA 1
ATOM 666 C C . LEU A 1 84 ? 25.647 1.709 -36.439 1.00 89.88 84 LEU A C 1
ATOM 668 O O . LEU A 1 84 ? 24.915 1.562 -35.465 1.00 89.88 84 LEU A O 1
ATOM 672 N N . ARG A 1 85 ? 26.731 0.946 -36.627 1.00 88.88 85 ARG A N 1
ATOM 673 C CA . ARG A 1 85 ? 27.164 -0.091 -35.678 1.00 88.88 85 ARG A CA 1
ATOM 674 C C . ARG A 1 85 ? 27.577 0.487 -34.319 1.00 88.88 85 ARG A C 1
ATOM 676 O O . ARG A 1 85 ? 27.275 -0.099 -33.281 1.00 88.88 85 ARG A O 1
ATOM 683 N N . ASP A 1 86 ? 28.269 1.624 -34.308 1.00 89.31 86 ASP A N 1
ATOM 684 C CA . ASP A 1 86 ? 28.655 2.292 -33.059 1.00 89.31 86 ASP A CA 1
ATOM 685 C C . ASP A 1 86 ? 27.439 2.881 -32.321 1.00 89.31 86 ASP A C 1
ATOM 687 O O . ASP A 1 86 ? 27.415 2.922 -31.087 1.00 89.31 86 ASP A O 1
ATOM 691 N N . GLU A 1 87 ? 26.428 3.352 -33.055 1.00 88.19 87 GLU A N 1
ATOM 692 C CA . GLU A 1 87 ? 25.161 3.829 -32.490 1.00 88.19 87 GLU A CA 1
ATOM 693 C C . GLU A 1 87 ? 24.309 2.690 -31.922 1.00 88.19 87 GLU A C 1
ATOM 695 O O . GLU A 1 87 ? 23.828 2.805 -30.792 1.00 88.19 87 GLU A O 1
ATOM 700 N N . GLU A 1 88 ? 24.211 1.570 -32.640 1.00 88.94 88 GLU A N 1
ATOM 701 C CA . GLU A 1 88 ? 23.593 0.318 -32.185 1.00 88.94 88 GLU A CA 1
ATOM 702 C C . GLU A 1 88 ? 24.207 -0.142 -30.854 1.00 88.94 88 GLU A C 1
ATOM 704 O O . GLU A 1 88 ? 23.494 -0.270 -29.860 1.00 88.94 88 GLU A O 1
ATOM 709 N N . ALA A 1 89 ? 25.539 -0.247 -30.771 1.00 87.75 89 ALA A N 1
ATOM 710 C CA . ALA A 1 89 ? 26.228 -0.661 -29.546 1.00 87.75 89 ALA A CA 1
ATOM 711 C C . ALA A 1 89 ? 25.977 0.291 -28.357 1.00 87.75 89 ALA A C 1
ATOM 713 O O . ALA A 1 89 ? 25.884 -0.139 -27.203 1.00 87.75 89 ALA A O 1
ATOM 714 N N . LYS A 1 90 ? 25.849 1.602 -28.609 1.00 87.50 90 LYS A N 1
ATOM 715 C CA . LYS A 1 90 ? 25.510 2.590 -27.567 1.00 87.50 90 LYS A CA 1
ATOM 716 C C . LYS A 1 90 ? 24.066 2.454 -27.091 1.00 87.50 90 LYS A C 1
ATOM 718 O O . LYS A 1 90 ? 23.813 2.656 -25.901 1.00 87.50 90 LYS A O 1
ATOM 723 N N . LEU A 1 91 ? 23.129 2.169 -27.993 1.00 83.12 91 LEU A N 1
ATOM 724 C CA . LEU A 1 91 ? 21.716 1.974 -27.664 1.00 83.12 91 LEU A CA 1
ATOM 725 C C . LEU A 1 91 ? 21.498 0.648 -26.929 1.00 83.12 91 LEU A C 1
ATOM 727 O O . LEU A 1 91 ? 20.855 0.654 -25.883 1.00 83.12 91 LEU A O 1
ATOM 731 N N . GLU A 1 92 ? 22.138 -0.438 -27.363 1.00 82.56 92 GLU A N 1
ATOM 732 C CA . GLU A 1 92 ? 22.144 -1.721 -26.646 1.00 82.56 92 GLU A CA 1
ATOM 733 C C . GLU A 1 92 ? 22.734 -1.586 -25.235 1.00 82.56 92 GLU A C 1
ATOM 735 O O . GLU A 1 92 ? 22.192 -2.116 -24.265 1.00 82.56 92 GLU A O 1
ATOM 740 N N . ALA A 1 93 ? 23.819 -0.820 -25.070 1.00 81.56 93 ALA A N 1
ATOM 741 C CA . ALA A 1 93 ? 24.395 -0.561 -23.750 1.00 81.56 93 ALA A CA 1
ATOM 742 C C . ALA A 1 93 ? 23.460 0.256 -22.835 1.00 81.56 93 ALA A C 1
ATOM 744 O O . ALA A 1 93 ? 23.497 0.090 -21.612 1.00 81.56 93 ALA A O 1
ATOM 745 N N . LYS A 1 94 ? 22.628 1.145 -23.398 1.00 75.31 94 LYS A N 1
ATOM 746 C CA . LYS A 1 94 ? 21.592 1.877 -22.649 1.00 75.31 94 LYS A CA 1
ATOM 747 C C . LYS A 1 94 ? 20.420 0.972 -22.274 1.00 75.31 94 LYS A C 1
ATOM 749 O O . LYS A 1 94 ? 19.932 1.093 -21.152 1.00 75.31 94 LYS A O 1
ATOM 754 N N . LEU A 1 95 ? 20.016 0.068 -23.165 1.00 71.75 95 LEU A N 1
ATOM 755 C CA . LEU A 1 95 ? 18.963 -0.917 -22.920 1.00 71.75 95 LEU A CA 1
ATOM 756 C C . LEU A 1 95 ? 19.363 -1.857 -21.771 1.00 71.75 95 LEU A C 1
ATOM 758 O O . LEU A 1 95 ? 18.687 -1.905 -20.747 1.00 71.75 95 LEU A O 1
ATOM 762 N N . ASN A 1 96 ? 20.553 -2.460 -21.863 1.00 67.06 96 ASN A N 1
ATOM 763 C CA . ASN A 1 96 ? 21.070 -3.384 -20.848 1.00 67.06 96 ASN A CA 1
ATOM 764 C C . ASN A 1 96 ? 21.247 -2.730 -19.465 1.00 67.06 96 ASN A C 1
ATOM 766 O O . ASN A 1 96 ? 21.003 -3.356 -18.440 1.00 67.06 96 ASN A O 1
ATOM 770 N N . LYS A 1 97 ? 21.648 -1.450 -19.403 1.00 63.97 97 LYS A N 1
ATOM 771 C CA . LYS A 1 97 ? 21.736 -0.708 -18.128 1.00 63.97 97 LYS A CA 1
ATOM 772 C C . LYS A 1 97 ? 20.376 -0.377 -17.511 1.00 63.97 97 LYS A C 1
ATOM 774 O O . LYS A 1 97 ? 20.321 -0.058 -16.323 1.00 63.97 97 LYS A O 1
ATOM 779 N N . SER A 1 98 ? 19.317 -0.382 -18.312 1.00 57.31 98 SER A N 1
ATOM 780 C CA . SER A 1 98 ? 17.958 -0.065 -17.871 1.00 57.31 98 SER A CA 1
ATOM 781 C C . SER A 1 98 ? 17.252 -1.313 -17.326 1.00 57.31 98 SER A C 1
ATOM 783 O O . SER A 1 98 ? 16.569 -1.216 -16.306 1.00 57.31 98 SER A O 1
ATOM 785 N N . ASP A 1 99 ? 17.536 -2.492 -17.893 1.00 54.62 99 ASP A N 1
ATOM 786 C CA . ASP A 1 99 ? 17.019 -3.790 -17.425 1.00 54.62 99 ASP A CA 1
ATOM 787 C C . ASP A 1 99 ? 17.431 -4.155 -15.986 1.00 54.62 99 ASP A C 1
ATOM 789 O O . ASP A 1 99 ? 16.667 -4.794 -15.256 1.00 54.62 99 ASP A O 1
ATOM 793 N N . ASP A 1 100 ? 18.600 -3.699 -15.523 1.00 50.72 100 ASP A N 1
ATOM 794 C CA . ASP A 1 100 ? 19.081 -3.963 -14.156 1.00 50.72 100 ASP A CA 1
ATOM 795 C C . ASP A 1 100 ? 18.279 -3.227 -13.062 1.00 50.72 100 ASP A C 1
ATOM 797 O O . ASP A 1 100 ? 18.418 -3.519 -11.871 1.00 50.72 100 ASP A O 1
ATOM 801 N N . LYS A 1 101 ? 17.392 -2.291 -13.430 1.00 54.50 101 LYS A N 1
ATOM 802 C CA . LYS A 1 101 ? 16.466 -1.622 -12.502 1.00 54.50 101 LYS A CA 1
ATOM 803 C C . LYS A 1 101 ? 15.025 -2.073 -12.725 1.00 54.50 101 LYS A C 1
ATOM 805 O O . LYS A 1 101 ? 14.124 -1.245 -12.879 1.00 54.50 101 LYS A O 1
ATOM 810 N N . LYS A 1 102 ? 14.770 -3.383 -12.642 1.00 61.94 102 LYS A N 1
ATOM 811 C CA . LYS A 1 102 ? 13.399 -3.867 -12.418 1.00 61.94 102 LYS A CA 1
ATOM 812 C C . LYS A 1 102 ? 12.846 -3.201 -11.172 1.00 61.94 102 LYS A C 1
ATOM 814 O O . LYS A 1 102 ? 13.329 -3.400 -10.056 1.00 61.94 102 LYS A O 1
ATOM 819 N N . SER A 1 103 ? 11.858 -2.353 -11.389 1.00 73.44 103 SER A N 1
ATOM 820 C CA . SER A 1 103 ? 11.310 -1.533 -10.330 1.00 73.44 103 SER A CA 1
ATOM 821 C C . SER A 1 103 ? 10.428 -2.422 -9.447 1.00 73.44 103 SER A C 1
ATOM 823 O O . SER A 1 103 ? 9.616 -3.200 -9.947 1.00 73.44 103 SER A O 1
ATOM 825 N N . SER A 1 104 ? 10.653 -2.386 -8.134 1.00 82.38 104 SER A N 1
ATOM 826 C CA . SER A 1 104 ? 10.068 -3.353 -7.204 1.00 82.38 104 SER A CA 1
ATOM 827 C C . SER A 1 104 ? 8.830 -2.799 -6.506 1.00 82.38 104 SER A C 1
ATOM 829 O O . SER A 1 104 ? 8.881 -1.699 -5.953 1.00 82.38 104 SER A O 1
ATOM 831 N N . VAL A 1 105 ? 7.749 -3.576 -6.464 1.00 85.12 105 VAL A N 1
ATOM 832 C CA . VAL A 1 105 ? 6.525 -3.233 -5.734 1.00 85.12 105 VAL A CA 1
ATOM 833 C C . VAL A 1 105 ? 6.774 -3.374 -4.236 1.00 85.12 105 VAL A C 1
ATOM 835 O O . VAL A 1 105 ? 7.092 -4.461 -3.741 1.00 85.12 105 VAL A O 1
ATOM 838 N N . ASP A 1 106 ? 6.608 -2.269 -3.514 1.00 87.75 106 ASP A N 1
ATOM 839 C CA . ASP A 1 106 ? 6.702 -2.192 -2.059 1.00 87.75 106 ASP A CA 1
ATOM 840 C C . ASP A 1 106 ? 5.317 -2.114 -1.392 1.00 87.75 106 ASP A C 1
ATOM 842 O O . ASP A 1 106 ? 4.265 -2.045 -2.035 1.00 87.75 106 ASP A O 1
ATOM 846 N N . THR A 1 107 ? 5.310 -2.136 -0.062 1.00 87.50 107 THR A N 1
ATOM 847 C CA . THR A 1 107 ? 4.089 -2.007 0.740 1.00 87.50 107 THR A CA 1
ATOM 848 C C . THR A 1 107 ? 3.416 -0.643 0.585 1.00 87.50 107 THR A C 1
ATOM 850 O O . THR A 1 107 ? 2.185 -0.575 0.600 1.00 87.50 107 THR A O 1
ATOM 853 N N . ALA A 1 108 ? 4.186 0.429 0.387 1.00 85.81 108 ALA A N 1
ATOM 854 C CA . ALA A 1 108 ? 3.666 1.786 0.252 1.00 85.81 108 ALA A CA 1
ATOM 855 C C . ALA A 1 108 ? 2.802 1.943 -1.010 1.00 85.81 108 ALA A C 1
ATOM 857 O O . ALA A 1 108 ? 1.768 2.618 -0.985 1.00 85.81 108 ALA A O 1
ATOM 858 N N . GLN A 1 109 ? 3.171 1.271 -2.103 1.00 87.69 109 GLN A N 1
ATOM 859 C CA . GLN A 1 109 ? 2.373 1.241 -3.326 1.00 87.69 109 GLN A CA 1
ATOM 860 C C . GLN A 1 109 ? 1.004 0.592 -3.104 1.00 87.69 109 GLN A C 1
ATOM 862 O O . GLN A 1 109 ? -0.018 1.143 -3.526 1.00 87.69 109 GLN A O 1
ATOM 867 N N . ILE A 1 110 ? 0.973 -0.543 -2.398 1.00 89.12 110 ILE A N 1
ATOM 868 C CA . ILE A 1 110 ? -0.270 -1.252 -2.063 1.00 89.12 110 ILE A CA 1
ATOM 869 C C . ILE A 1 110 ? -1.165 -0.376 -1.184 1.00 89.12 110 ILE A C 1
ATOM 871 O O . ILE A 1 110 ? -2.369 -0.258 -1.425 1.00 89.12 110 ILE A O 1
ATOM 875 N N . GLU A 1 111 ? -0.577 0.286 -0.189 1.00 88.12 111 GLU A N 1
ATOM 876 C CA . GLU A 1 111 ? -1.286 1.205 0.699 1.00 88.12 111 GLU A CA 1
ATOM 877 C C . GLU A 1 111 ? -1.919 2.372 -0.066 1.00 88.12 111 GLU A C 1
ATOM 879 O O . GLU A 1 111 ? -3.105 2.655 0.113 1.00 88.12 111 GLU A O 1
ATOM 884 N N . ALA A 1 112 ? -1.174 2.996 -0.981 1.00 87.56 112 ALA A N 1
ATOM 885 C CA . ALA A 1 112 ? -1.676 4.100 -1.792 1.00 87.56 112 ALA A CA 1
ATOM 886 C C . ALA A 1 112 ? -2.853 3.689 -2.697 1.00 87.56 112 ALA A C 1
ATOM 888 O O . ALA A 1 112 ? -3.785 4.469 -2.907 1.00 87.56 112 ALA A O 1
ATOM 889 N N . ILE A 1 113 ? -2.835 2.468 -3.241 1.00 88.88 113 ILE A N 1
ATOM 890 C CA . ILE A 1 113 ? -3.930 1.952 -4.078 1.00 88.88 113 ILE A CA 1
ATOM 891 C C . ILE A 1 113 ? -5.184 1.709 -3.237 1.00 88.88 113 ILE A C 1
ATOM 893 O O . ILE A 1 113 ? -6.284 2.091 -3.640 1.00 88.88 113 ILE A O 1
ATOM 897 N N . ILE A 1 114 ? -5.035 1.127 -2.046 1.00 87.06 114 ILE A N 1
ATOM 898 C CA . ILE A 1 114 ? -6.165 0.887 -1.141 1.00 87.06 114 ILE A CA 1
ATOM 899 C C . ILE A 1 114 ? -6.758 2.201 -0.643 1.00 87.06 114 ILE A C 1
ATOM 901 O O . ILE A 1 114 ? -7.982 2.335 -0.615 1.00 87.06 114 ILE A O 1
ATOM 905 N N . GLU A 1 115 ? -5.925 3.181 -0.296 1.00 87.75 115 GLU A N 1
ATOM 906 C CA . GLU A 1 115 ? -6.384 4.519 0.078 1.00 87.75 115 GLU A CA 1
ATOM 907 C C . GLU A 1 115 ? -7.180 5.164 -1.058 1.00 87.75 115 GLU A C 1
ATOM 909 O O . GLU A 1 115 ? -8.273 5.672 -0.825 1.00 87.75 115 GLU A O 1
ATOM 914 N N . LYS A 1 116 ? -6.710 5.048 -2.305 1.00 87.00 116 LYS A N 1
ATOM 915 C CA . LYS A 1 116 ? -7.439 5.550 -3.475 1.00 87.00 116 LYS A CA 1
ATOM 916 C C . LYS A 1 116 ? -8.781 4.840 -3.691 1.00 87.00 116 LYS A C 1
ATOM 918 O O . LYS A 1 116 ? -9.759 5.499 -4.028 1.00 87.00 116 LYS A O 1
ATOM 923 N N . LYS A 1 117 ? -8.846 3.515 -3.514 1.00 85.38 117 LYS A N 1
ATOM 924 C CA . LYS A 1 117 ? -10.084 2.735 -3.713 1.00 85.38 117 LYS A CA 1
ATOM 925 C C . LYS A 1 117 ? -11.107 2.930 -2.595 1.00 85.38 117 LYS A C 1
ATOM 927 O O . LYS A 1 117 ? -12.302 2.902 -2.858 1.00 85.38 117 LYS A O 1
ATOM 932 N N . THR A 1 118 ? -10.648 3.062 -1.352 1.00 81.50 118 THR A N 1
ATOM 933 C CA . THR A 1 118 ? -11.518 3.039 -0.162 1.00 81.50 118 THR A CA 1
ATOM 934 C C . THR A 1 118 ? -11.710 4.411 0.480 1.00 81.50 118 THR A C 1
ATOM 936 O O . THR A 1 118 ? -12.598 4.572 1.313 1.00 81.50 118 THR A O 1
ATOM 939 N N . GLY A 1 119 ? -10.871 5.394 0.140 1.00 79.38 119 GLY A N 1
ATOM 940 C CA . GLY A 1 119 ? -10.794 6.688 0.822 1.00 79.38 119 GLY A CA 1
ATOM 941 C C . GLY A 1 119 ? -10.200 6.613 2.235 1.00 79.38 119 GLY A C 1
ATOM 942 O O . GLY A 1 119 ? -10.210 7.610 2.954 1.00 79.38 119 GLY A O 1
ATOM 943 N N . ILE A 1 120 ? -9.709 5.444 2.668 1.00 76.25 120 ILE A N 1
ATOM 944 C CA . ILE A 1 120 ? -9.197 5.225 4.025 1.00 76.25 120 ILE A CA 1
ATOM 945 C C . ILE A 1 120 ? -7.660 5.289 4.008 1.00 76.25 120 ILE A C 1
ATOM 947 O O . ILE A 1 120 ? -7.032 4.432 3.385 1.00 76.25 120 ILE A O 1
ATOM 951 N N . PRO A 1 121 ? -7.028 6.234 4.730 1.00 71.06 121 PRO A N 1
ATOM 952 C CA . PRO A 1 121 ? -5.575 6.407 4.714 1.00 71.06 121 PRO A CA 1
ATOM 953 C C . PRO A 1 121 ? -4.858 5.300 5.489 1.00 71.06 121 PRO A C 1
ATOM 955 O O . PRO A 1 121 ? -4.734 5.376 6.709 1.00 71.06 121 PRO A O 1
ATOM 958 N N . VAL A 1 122 ? -4.380 4.266 4.795 1.00 72.00 122 VAL A N 1
ATOM 959 C CA . VAL A 1 122 ? -3.823 3.039 5.399 1.00 72.00 122 VAL A CA 1
ATOM 960 C C . VAL A 1 122 ? -2.359 3.146 5.834 1.00 72.00 122 VAL A C 1
ATOM 962 O O . VAL A 1 122 ? -2.035 2.668 6.922 1.00 72.00 122 VAL A O 1
ATOM 965 N N . GLY A 1 123 ? -1.497 3.843 5.088 1.00 61.41 123 GLY A N 1
ATOM 966 C CA . GLY A 1 123 ? -0.064 3.921 5.425 1.00 61.41 123 GLY A CA 1
ATOM 967 C C . GLY A 1 123 ? 0.250 4.730 6.681 1.00 61.41 123 GLY A C 1
ATOM 968 O O . GLY A 1 123 ? 1.132 4.394 7.468 1.00 61.41 123 GLY A O 1
ATOM 969 N N . LYS A 1 124 ? -0.573 5.740 6.986 1.00 55.44 124 LYS A N 1
ATOM 970 C CA . LYS A 1 124 ? -0.496 6.468 8.264 1.00 55.44 124 LYS A CA 1
ATOM 971 C C . LYS A 1 124 ? -1.083 5.682 9.438 1.00 55.44 124 LYS A C 1
ATOM 973 O O . LYS A 1 124 ? -0.903 6.108 10.579 1.00 55.44 124 LYS A O 1
ATOM 978 N N . LEU A 1 125 ? -1.819 4.592 9.195 1.00 51.53 125 LEU A N 1
ATOM 979 C CA . LEU A 1 125 ? -2.536 3.856 10.238 1.00 51.53 125 LEU A CA 1
ATOM 980 C C . LEU A 1 125 ? -1.687 2.769 10.899 1.00 51.53 125 LEU A C 1
ATOM 982 O O . LEU A 1 125 ? -1.926 2.526 12.068 1.00 51.53 125 LEU A O 1
ATOM 986 N N . GLN A 1 126 ? -0.690 2.141 10.269 1.00 56.53 126 GLN A N 1
ATOM 987 C CA . GLN A 1 126 ? -0.027 0.986 10.908 1.00 56.53 126 GLN A CA 1
ATOM 988 C C . GLN A 1 126 ? 0.746 1.334 12.198 1.00 56.53 126 GLN A C 1
ATOM 990 O O . GLN A 1 126 ? 0.587 0.648 13.209 1.00 56.53 126 GLN A O 1
ATOM 995 N N . ALA A 1 127 ? 1.514 2.429 12.210 1.00 55.50 127 ALA A N 1
ATOM 996 C CA . ALA A 1 127 ? 2.200 2.901 13.420 1.00 55.50 127 ALA A CA 1
ATOM 997 C C . ALA A 1 127 ? 1.241 3.626 14.387 1.00 55.50 127 ALA A C 1
ATOM 999 O O . ALA A 1 127 ? 1.244 3.366 15.593 1.00 55.50 127 ALA A O 1
ATOM 1000 N N . ASN A 1 128 ? 0.356 4.479 13.855 1.00 62.81 128 ASN A N 1
ATOM 1001 C CA . ASN A 1 128 ? -0.583 5.258 14.667 1.00 62.81 128 ASN A CA 1
ATOM 1002 C C . ASN A 1 128 ? -1.754 4.437 15.211 1.00 62.81 128 ASN A C 1
ATOM 1004 O O . ASN A 1 128 ? -2.402 4.883 16.149 1.00 62.81 128 ASN A O 1
ATOM 1008 N N . ASP A 1 129 ? -2.079 3.269 14.658 1.00 69.19 129 ASP A N 1
ATOM 1009 C CA . ASP A 1 129 ? -3.210 2.462 15.127 1.00 69.19 129 ASP A CA 1
ATOM 1010 C C . ASP A 1 129 ? -2.959 1.973 16.542 1.00 69.19 129 ASP A C 1
ATOM 1012 O O . ASP A 1 129 ? -3.875 1.979 17.358 1.00 69.19 129 ASP A O 1
ATOM 1016 N N . LYS A 1 130 ? -1.723 1.585 16.868 1.00 72.00 130 LYS A N 1
ATOM 1017 C CA . LYS A 1 130 ? -1.392 1.133 18.221 1.00 72.00 130 LYS A CA 1
ATOM 1018 C C . LYS A 1 130 ? -1.590 2.261 19.233 1.00 72.00 130 LYS A C 1
ATOM 1020 O O . LYS A 1 130 ? -2.177 2.038 20.291 1.00 72.00 130 LYS A O 1
ATOM 1025 N N . GLU A 1 131 ? -1.167 3.471 18.885 1.00 80.56 131 GLU A N 1
ATOM 1026 C CA . GLU A 1 131 ? -1.317 4.656 19.728 1.00 80.56 131 GLU A CA 1
ATOM 1027 C C . GLU A 1 131 ? -2.770 5.148 19.799 1.00 80.56 131 GLU A C 1
ATOM 1029 O O . GLU A 1 131 ? -3.296 5.371 20.888 1.00 80.56 131 GLU A O 1
ATOM 1034 N N . LYS A 1 132 ? -3.481 5.197 18.668 1.00 80.06 132 LYS A N 1
ATOM 1035 C CA . LYS A 1 132 ? -4.925 5.474 18.615 1.00 80.06 132 LYS A CA 1
ATOM 1036 C C . LYS A 1 132 ? -5.714 4.466 19.435 1.00 80.06 132 LYS A C 1
ATOM 1038 O O . LYS A 1 132 ? -6.634 4.849 20.142 1.00 80.06 132 LYS A O 1
ATOM 1043 N N . MET A 1 133 ? -5.364 3.181 19.375 1.00 85.19 133 MET A N 1
ATOM 1044 C CA . MET A 1 133 ? -6.009 2.151 20.187 1.00 85.19 133 MET A CA 1
ATOM 1045 C C . MET A 1 133 ? -5.688 2.325 21.668 1.00 85.19 133 MET A C 1
ATOM 1047 O O . MET A 1 133 ? -6.592 2.175 22.487 1.00 85.19 133 MET A O 1
ATOM 1051 N N . LYS A 1 134 ? -4.447 2.679 22.021 1.00 84.56 134 LYS A N 1
ATOM 1052 C CA . LYS A 1 134 ? -4.059 3.004 23.401 1.00 84.56 134 LYS A CA 1
ATOM 1053 C C . LYS A 1 134 ? -4.899 4.163 23.955 1.00 84.56 134 LYS A C 1
ATOM 1055 O O . LYS A 1 134 ? -5.444 4.024 25.046 1.00 84.56 134 LYS A O 1
ATOM 1060 N N . ASN A 1 135 ? -5.081 5.220 23.165 1.00 89.38 135 ASN A N 1
ATOM 1061 C CA . ASN A 1 135 ? -5.742 6.467 23.568 1.00 89.38 135 ASN A CA 1
ATOM 1062 C C . ASN A 1 135 ? -7.240 6.527 23.187 1.00 89.38 135 ASN A C 1
ATOM 1064 O O . ASN A 1 135 ? -7.880 7.568 23.325 1.00 89.38 135 ASN A O 1
ATOM 1068 N N . LEU A 1 136 ? -7.823 5.422 22.705 1.00 90.56 136 LEU A N 1
ATOM 1069 C CA . LEU A 1 136 ? -9.177 5.395 22.133 1.00 90.56 136 LEU A CA 1
ATOM 1070 C C . LEU A 1 136 ? -10.253 5.850 23.127 1.00 90.56 136 LEU A C 1
ATOM 1072 O O . LEU A 1 136 ? -11.187 6.550 22.750 1.00 90.56 136 LEU A O 1
ATOM 1076 N N . ALA A 1 137 ? -10.138 5.431 24.390 1.00 91.44 137 ALA A N 1
ATOM 1077 C CA . ALA A 1 137 ? -11.101 5.802 25.424 1.00 91.44 137 ALA A CA 1
ATOM 1078 C C . ALA A 1 137 ? -11.077 7.314 25.686 1.00 91.44 137 ALA A C 1
ATOM 1080 O O . ALA A 1 137 ? -12.132 7.938 25.739 1.00 91.44 137 ALA A O 1
ATOM 1081 N N . ASP A 1 138 ? -9.887 7.908 25.767 1.00 91.81 138 ASP A N 1
ATOM 1082 C CA . ASP A 1 138 ? -9.713 9.336 26.045 1.00 91.81 138 ASP A CA 1
ATOM 1083 C C . ASP A 1 138 ? -10.189 10.203 24.877 1.00 91.81 138 ASP A C 1
ATOM 1085 O O . ASP A 1 138 ? -10.887 11.196 25.078 1.00 91.81 138 ASP A O 1
ATOM 1089 N N . GLN A 1 139 ? -9.922 9.775 23.640 1.00 91.06 139 GLN A N 1
ATOM 1090 C CA . GLN A 1 139 ? -10.457 10.442 22.450 1.00 91.06 139 GLN A CA 1
ATOM 1091 C C . GLN A 1 139 ? -11.991 10.415 22.400 1.00 91.06 139 GLN A C 1
ATOM 1093 O O . GLN A 1 139 ? -12.608 11.385 21.959 1.00 91.06 139 GLN A O 1
ATOM 1098 N N . LEU A 1 140 ? -12.618 9.323 22.851 1.00 91.88 140 LEU A N 1
ATOM 1099 C CA . LEU A 1 140 ? -14.076 9.218 22.929 1.00 91.88 140 LEU A CA 1
ATOM 1100 C C . LEU A 1 140 ? -14.651 10.066 24.069 1.00 91.88 140 LEU A C 1
ATOM 1102 O O . LEU A 1 140 ? -15.675 10.709 23.860 1.00 91.88 140 LEU A O 1
ATOM 1106 N N . ARG A 1 141 ? -13.980 10.141 25.227 1.00 92.12 141 ARG A N 1
ATOM 1107 C CA . ARG A 1 141 ? -14.367 11.037 26.335 1.00 92.12 141 ARG A CA 1
ATOM 1108 C C . ARG A 1 141 ? -14.398 12.505 25.906 1.00 92.12 141 ARG A C 1
ATOM 1110 O O . ARG A 1 141 ? -15.282 13.236 26.326 1.00 92.12 141 ARG A O 1
ATOM 1117 N N . GLY A 1 142 ? -13.479 12.928 25.035 1.00 90.44 142 GLY A N 1
ATOM 1118 C CA . GLY A 1 142 ? -13.472 14.294 24.497 1.00 90.44 142 GLY A CA 1
ATOM 1119 C C . GLY A 1 142 ? -14.653 14.625 23.574 1.00 90.44 142 GLY A C 1
ATOM 1120 O O . GLY A 1 142 ? -14.895 15.796 23.302 1.00 90.44 142 GLY A O 1
ATOM 1121 N N . LYS A 1 143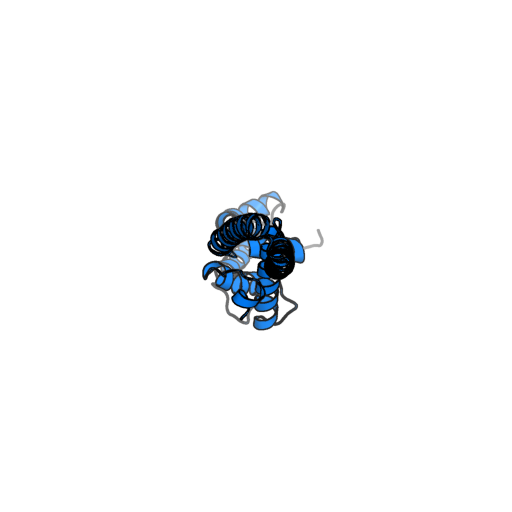 ? -15.383 13.616 23.076 1.00 91.62 143 LYS A N 1
ATOM 1122 C CA . LYS A 1 143 ? -16.531 13.792 22.166 1.00 91.62 143 LYS A CA 1
ATOM 1123 C C . LYS A 1 143 ? -17.874 13.401 22.777 1.00 91.62 143 LYS A C 1
ATOM 1125 O O . LYS A 1 143 ? -18.906 13.869 22.308 1.00 91.62 143 LYS A O 1
ATOM 1130 N N . VAL A 1 144 ? -17.874 12.521 23.773 1.00 91.25 144 VAL A N 1
ATOM 1131 C CA . VAL A 1 144 ? -19.077 12.021 24.440 1.00 91.25 144 VAL A CA 1
ATOM 1132 C C . VAL A 1 144 ? -19.179 12.686 25.803 1.00 91.25 144 VAL A C 1
ATOM 1134 O O . VAL A 1 144 ? -18.316 12.502 26.658 1.00 91.25 144 VAL A O 1
ATOM 1137 N N . ILE A 1 145 ? -20.248 13.453 26.008 1.00 88.69 145 ILE A N 1
ATOM 1138 C CA . ILE A 1 145 ? -20.502 14.123 27.282 1.00 88.69 145 ILE A CA 1
ATOM 1139 C C . ILE A 1 145 ? -21.096 13.101 28.259 1.00 88.69 145 ILE A C 1
ATOM 1141 O O . ILE A 1 145 ? -22.178 12.558 28.040 1.00 88.69 145 ILE A O 1
ATOM 1145 N N . GLY A 1 146 ? -20.378 12.834 29.350 1.00 87.19 146 GLY A N 1
ATOM 1146 C CA . GLY A 1 146 ? -20.775 11.844 30.351 1.00 87.19 146 GLY A CA 1
ATOM 1147 C C . GLY A 1 146 ? -20.576 10.391 29.893 1.00 87.19 146 GLY A C 1
ATOM 1148 O O . GLY A 1 146 ? -19.758 10.090 29.031 1.00 87.19 146 GLY A O 1
ATOM 1149 N N . GLN A 1 147 ? -21.305 9.460 30.519 1.00 89.38 147 GLN A N 1
ATOM 1150 C CA . GLN A 1 147 ? -21.312 8.026 30.172 1.00 89.38 147 GLN A CA 1
ATOM 1151 C C . GLN A 1 147 ? -19.934 7.335 30.149 1.00 89.38 147 GLN A C 1
ATOM 1153 O O . GLN A 1 147 ? -19.679 6.429 29.352 1.00 89.38 147 GLN A O 1
ATOM 1158 N N . GLU A 1 148 ? -19.052 7.699 31.076 1.00 91.44 148 GLU A N 1
ATOM 1159 C CA . GLU A 1 148 ? -17.660 7.239 31.092 1.00 91.44 148 GLU A CA 1
ATOM 1160 C C . GLU A 1 148 ? -17.518 5.702 31.066 1.00 91.44 148 GLU A C 1
ATOM 1162 O O . GLU A 1 148 ? -16.735 5.136 30.300 1.00 91.44 148 GLU A O 1
ATOM 1167 N N . LYS A 1 149 ? -18.386 5.004 31.812 1.00 90.81 149 LYS A N 1
ATOM 1168 C CA . LYS A 1 149 ? -18.454 3.532 31.838 1.00 90.81 149 LYS A CA 1
ATOM 1169 C C . LYS A 1 149 ? -18.845 2.918 30.487 1.00 90.81 149 LYS A C 1
ATOM 1171 O O . LYS A 1 149 ? -18.410 1.809 30.172 1.00 90.81 149 LYS A O 1
ATOM 1176 N N . ALA A 1 150 ? -19.693 3.585 29.704 1.00 92.56 150 ALA A N 1
ATOM 1177 C CA . ALA A 1 150 ? -20.108 3.097 28.389 1.00 92.56 150 ALA A CA 1
ATOM 1178 C C . ALA A 1 150 ? -18.959 3.238 27.384 1.00 92.56 150 ALA A C 1
ATOM 1180 O O . ALA A 1 150 ? -18.622 2.271 26.697 1.00 92.56 150 ALA A O 1
ATOM 1181 N N . VAL A 1 151 ? -18.301 4.403 27.381 1.00 94.75 151 VAL A N 1
ATOM 1182 C CA . VAL A 1 151 ? -17.117 4.677 26.557 1.00 94.75 151 VAL A CA 1
ATOM 1183 C C . VAL A 1 151 ? -16.024 3.641 26.813 1.00 94.75 151 VAL A C 1
ATOM 1185 O O . VAL A 1 151 ? -15.496 3.049 25.870 1.00 94.75 151 VAL A O 1
ATOM 1188 N N . GLU A 1 152 ? -15.729 3.342 28.079 1.00 93.56 152 GLU A N 1
ATOM 1189 C CA . GLU A 1 152 ? -14.698 2.368 28.435 1.00 93.56 152 GLU A CA 1
ATOM 1190 C C . GLU A 1 152 ? -15.031 0.948 27.939 1.00 93.56 152 GLU A C 1
ATOM 1192 O O . GLU A 1 152 ? -14.175 0.265 27.359 1.00 93.56 152 GLU A O 1
ATOM 1197 N N . LYS A 1 153 ? -16.291 0.510 28.095 1.00 92.50 153 LYS A N 1
ATOM 1198 C CA . LYS A 1 153 ? -16.762 -0.803 27.616 1.00 92.50 153 LYS A CA 1
ATOM 1199 C C . LYS A 1 153 ? -16.654 -0.933 26.097 1.00 92.50 153 LYS A C 1
ATOM 1201 O O . LYS A 1 153 ? -16.173 -1.962 25.609 1.00 92.50 153 LYS A O 1
ATOM 1206 N N . VAL A 1 154 ? -17.053 0.100 25.355 1.00 93.44 154 VAL A N 1
ATOM 1207 C CA . VAL A 1 154 ? -16.960 0.124 23.888 1.00 93.44 154 VAL A CA 1
ATOM 1208 C C . VAL A 1 154 ? -15.497 0.134 23.450 1.00 93.44 154 VAL A C 1
ATOM 1210 O O . VAL A 1 154 ? -15.081 -0.730 22.675 1.00 93.44 154 VAL A O 1
ATOM 1213 N N . ALA A 1 155 ? -14.675 1.024 24.014 1.00 93.25 155 ALA A N 1
ATOM 1214 C CA . ALA A 1 155 ? -13.255 1.123 23.689 1.00 93.25 155 ALA A CA 1
ATOM 1215 C C . ALA A 1 155 ? -12.504 -0.192 23.962 1.00 93.25 155 ALA A C 1
ATOM 1217 O O . ALA A 1 155 ? -11.627 -0.583 23.191 1.00 93.25 155 ALA A O 1
ATOM 1218 N N . LYS A 1 156 ? -12.839 -0.916 25.039 1.00 90.25 156 LYS A N 1
ATOM 1219 C CA . LYS A 1 156 ? -12.248 -2.229 25.355 1.00 90.25 156 LYS A CA 1
ATOM 1220 C C . LYS A 1 156 ? -12.618 -3.300 24.326 1.00 90.25 156 LYS A C 1
ATOM 1222 O O . LYS A 1 156 ? -11.770 -4.106 23.940 1.00 90.25 156 LYS A O 1
ATOM 1227 N N . ALA A 1 157 ? -13.869 -3.339 23.876 1.00 89.31 157 ALA A N 1
ATOM 1228 C CA . ALA A 1 157 ? -14.311 -4.284 22.853 1.00 89.31 157 ALA A CA 1
ATOM 1229 C C . ALA A 1 157 ? -13.652 -4.009 21.490 1.00 89.31 157 ALA A C 1
ATOM 1231 O O . ALA A 1 157 ? -13.107 -4.934 20.884 1.00 89.31 157 ALA A O 1
ATOM 1232 N N . VAL A 1 158 ? -13.594 -2.741 21.069 1.00 87.94 158 VAL A N 1
ATOM 1233 C CA . VAL A 1 158 ? -12.918 -2.332 19.827 1.00 87.94 158 VAL A CA 1
ATOM 1234 C C . VAL A 1 158 ? -11.424 -2.670 19.875 1.00 87.94 158 VAL A C 1
ATOM 1236 O O . VAL A 1 158 ? -10.920 -3.304 18.948 1.00 87.94 158 VAL A O 1
ATOM 1239 N N . ARG A 1 159 ? -10.730 -2.357 20.982 1.00 86.50 159 ARG A N 1
ATOM 1240 C CA . ARG A 1 159 ? -9.314 -2.719 21.187 1.00 86.50 159 ARG A CA 1
ATOM 1241 C C . ARG A 1 159 ? -9.066 -4.221 21.057 1.00 86.50 159 ARG A C 1
ATOM 1243 O O . ARG A 1 159 ? -8.165 -4.620 20.328 1.00 86.50 159 ARG A O 1
ATOM 1250 N N . ARG A 1 160 ? -9.876 -5.062 21.715 1.00 84.38 160 ARG A N 1
ATOM 1251 C CA . ARG A 1 160 ? -9.740 -6.531 21.627 1.00 84.38 160 ARG A CA 1
ATOM 1252 C C . ARG A 1 160 ? -9.884 -7.035 20.198 1.00 84.38 160 ARG A C 1
ATOM 1254 O O . ARG A 1 160 ? -9.083 -7.854 19.763 1.00 84.38 160 ARG A O 1
ATOM 1261 N N . SER A 1 161 ? -10.871 -6.524 19.463 1.00 81.75 161 SER A N 1
ATOM 1262 C CA . SER A 1 161 ? -11.049 -6.907 18.064 1.00 81.75 161 SER A CA 1
ATOM 1263 C C . SER A 1 161 ? -9.882 -6.463 17.187 1.00 81.75 161 SER A C 1
ATOM 1265 O O . SER A 1 161 ? -9.522 -7.185 16.263 1.00 81.75 161 SER A O 1
ATOM 1267 N N . ARG A 1 162 ? -9.303 -5.285 17.448 1.00 78.38 162 ARG A N 1
ATOM 1268 C CA . ARG A 1 162 ? -8.156 -4.762 16.691 1.00 78.38 162 ARG A CA 1
ATOM 1269 C C . ARG A 1 162 ? -6.852 -5.488 17.016 1.00 78.38 162 ARG A C 1
ATOM 1271 O O . ARG A 1 162 ? -6.025 -5.633 16.129 1.00 78.38 162 ARG A O 1
ATOM 1278 N N . ALA A 1 163 ? -6.708 -6.004 18.235 1.00 76.75 163 ALA A N 1
ATOM 1279 C CA . ALA A 1 163 ? -5.583 -6.843 18.651 1.00 76.75 163 ALA A CA 1
ATOM 1280 C C . ALA A 1 163 ? -5.683 -8.306 18.170 1.00 76.75 163 ALA A C 1
ATOM 1282 O O . ALA A 1 163 ? -4.862 -9.129 18.557 1.00 76.75 163 ALA A O 1
ATOM 1283 N N . GLY A 1 164 ? -6.710 -8.665 17.390 1.00 73.62 164 GLY A N 1
ATOM 1284 C CA . GLY A 1 164 ? -6.916 -10.043 16.933 1.00 73.62 164 GLY A CA 1
ATOM 1285 C C . GLY A 1 164 ? -7.417 -11.004 18.019 1.00 73.62 164 GLY A C 1
ATOM 1286 O O . GLY A 1 164 ? -7.598 -12.185 17.753 1.00 73.62 164 GLY A O 1
ATOM 1287 N N . LEU A 1 165 ? -7.734 -10.514 19.222 1.00 76.06 165 LEU A N 1
ATOM 1288 C CA . LEU A 1 165 ? -8.232 -11.312 20.354 1.00 76.06 165 LEU A CA 1
ATOM 1289 C C . LEU A 1 165 ? -9.751 -11.576 20.267 1.00 76.06 165 LEU A C 1
ATOM 1291 O O . LEU A 1 165 ? -10.442 -11.688 21.282 1.00 76.06 165 LEU A O 1
ATOM 1295 N N . LYS A 1 166 ? -10.296 -11.617 19.047 1.00 77.88 166 LYS A N 1
ATOM 1296 C CA . LYS A 1 166 ? -11.719 -11.824 18.741 1.00 77.88 166 LYS A CA 1
ATOM 1297 C C . LYS A 1 166 ? -11.922 -13.238 18.185 1.00 77.88 166 LYS A C 1
ATOM 1299 O O . LYS A 1 166 ? -11.151 -13.702 17.355 1.00 77.88 166 LYS A O 1
ATOM 1304 N N . ALA A 1 167 ? -13.028 -13.881 18.559 1.00 78.25 167 ALA A N 1
ATOM 1305 C CA . ALA A 1 167 ? -13.458 -15.127 17.926 1.00 78.25 167 ALA A CA 1
ATOM 1306 C C . ALA A 1 167 ? -13.866 -14.899 16.454 1.00 78.25 167 ALA A C 1
ATOM 1308 O O . ALA A 1 167 ? -14.585 -13.943 16.150 1.00 78.25 167 ALA A O 1
ATOM 1309 N N . LYS A 1 168 ? -13.454 -15.806 15.555 1.00 74.06 168 LYS A N 1
ATOM 1310 C CA . LYS A 1 168 ? -13.626 -15.693 14.090 1.00 74.06 168 LYS A CA 1
ATOM 1311 C C . LYS A 1 168 ? -15.070 -15.391 13.655 1.00 74.06 168 LYS A C 1
ATOM 1313 O O . LYS A 1 168 ? -15.274 -14.589 12.753 1.00 74.06 168 LYS A O 1
ATOM 1318 N N . HIS A 1 169 ? -16.060 -15.951 14.353 1.00 81.81 169 HIS A N 1
ATOM 1319 C CA . HIS A 1 169 ? -17.487 -15.841 14.017 1.00 81.81 169 HIS A CA 1
ATOM 1320 C C . HIS A 1 169 ? -18.273 -14.815 14.851 1.00 81.81 169 HIS A C 1
ATOM 1322 O O . HIS A 1 169 ? -19.500 -14.821 14.828 1.00 81.81 169 HIS A O 1
ATOM 1328 N N . ARG A 1 170 ? -17.606 -13.939 15.617 1.00 80.25 170 ARG A N 1
ATOM 1329 C CA . ARG A 1 170 ? -18.289 -12.961 16.484 1.00 80.25 170 ARG A CA 1
ATOM 1330 C C . ARG A 1 170 ? -18.126 -11.526 15.953 1.00 80.25 170 ARG A C 1
ATOM 1332 O O . ARG A 1 170 ? -17.035 -11.171 15.492 1.00 80.25 170 ARG A O 1
ATOM 1339 N N . PRO A 1 171 ? -19.161 -10.664 16.018 1.00 84.75 171 PRO A N 1
ATOM 1340 C CA . PRO A 1 171 ? -19.002 -9.236 15.738 1.00 84.75 171 PRO A CA 1
ATOM 1341 C C . PRO A 1 171 ? -17.999 -8.576 16.702 1.00 84.75 171 PRO A C 1
ATOM 1343 O O . PRO A 1 171 ? -17.659 -9.134 17.745 1.00 84.75 171 PRO A O 1
ATOM 1346 N N . ILE A 1 172 ? -17.514 -7.382 16.340 1.00 82.56 172 ILE A N 1
ATOM 1347 C CA . ILE A 1 172 ? -16.537 -6.598 17.129 1.00 82.56 172 ILE A CA 1
ATOM 1348 C C . ILE A 1 172 ? -17.038 -6.378 18.565 1.00 82.56 172 ILE A C 1
ATOM 1350 O O . ILE A 1 172 ? -16.285 -6.507 19.531 1.00 82.56 172 ILE A O 1
ATOM 1354 N N . GLY A 1 173 ? -18.328 -6.087 18.696 1.00 85.44 173 GLY A N 1
ATOM 1355 C CA . GLY A 1 173 ? -19.052 -6.023 19.953 1.00 85.44 173 GLY A CA 1
ATOM 1356 C C . GLY A 1 173 ? -20.550 -6.031 19.677 1.00 85.44 173 GLY A C 1
ATOM 1357 O O . GLY A 1 173 ? -20.991 -5.515 18.654 1.00 85.44 173 GLY A O 1
ATOM 1358 N N . SER A 1 174 ? -21.309 -6.646 20.577 1.00 89.00 174 SER A N 1
ATOM 1359 C CA . SER A 1 174 ? -22.763 -6.517 20.632 1.00 89.00 174 SER A CA 1
ATOM 1360 C C . SER A 1 174 ? -23.069 -5.648 21.839 1.00 89.00 174 SER A C 1
ATOM 1362 O O . SER A 1 174 ? -22.688 -6.003 22.957 1.00 89.00 174 SER A O 1
ATOM 1364 N N . PHE A 1 175 ? -23.691 -4.498 21.610 1.00 91.81 175 PHE A N 1
ATOM 1365 C CA . PHE A 1 175 ? -23.974 -3.521 22.653 1.00 91.81 175 PHE A CA 1
ATOM 1366 C C . PHE A 1 175 ? -25.470 -3.247 22.696 1.00 91.81 175 PHE A C 1
ATOM 1368 O O . PHE A 1 175 ? -26.110 -3.135 21.655 1.00 91.81 175 PHE A O 1
ATOM 1375 N N . LEU A 1 176 ? -25.996 -3.112 23.907 1.00 92.56 176 LEU A N 1
ATOM 1376 C CA . LEU A 1 176 ? -27.322 -2.574 24.158 1.00 92.56 176 LEU A CA 1
ATOM 1377 C C . LEU A 1 176 ? -27.126 -1.253 24.897 1.00 92.56 176 LEU A C 1
ATOM 1379 O O . LEU A 1 176 ? -26.593 -1.239 26.008 1.00 92.56 176 LEU A O 1
ATOM 1383 N N . PHE A 1 177 ? -27.514 -0.155 24.259 1.00 90.94 177 PHE A N 1
ATOM 1384 C CA . PHE A 1 177 ? -27.549 1.159 24.887 1.00 90.94 177 PHE A CA 1
ATOM 1385 C C . PHE A 1 177 ? -28.975 1.402 25.357 1.00 90.94 177 PHE A C 1
ATOM 1387 O O . PHE A 1 177 ? -29.905 1.356 24.557 1.00 90.94 177 PHE A O 1
ATOM 1394 N N . VAL A 1 178 ? -29.140 1.610 26.659 1.00 91.81 178 VAL A N 1
ATOM 1395 C CA . VAL A 1 178 ? -30.43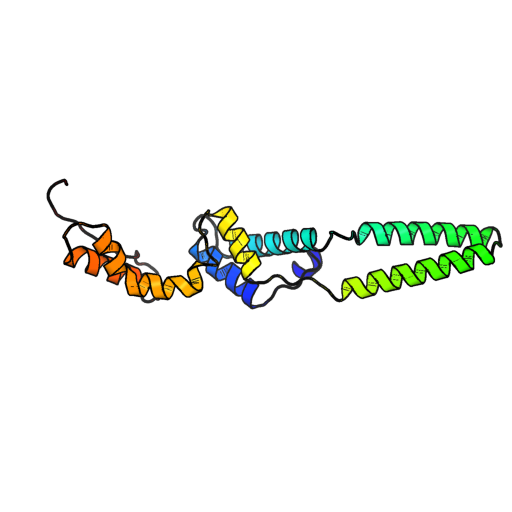9 1.881 27.273 1.00 91.81 178 VAL A CA 1
ATOM 1396 C C . VAL A 1 178 ? -30.358 3.250 27.917 1.00 91.81 178 VAL A C 1
ATOM 1398 O O . VAL A 1 178 ? -29.439 3.521 28.690 1.00 91.81 178 VAL A O 1
ATOM 1401 N N . GLY A 1 179 ? -31.308 4.108 27.582 1.00 89.31 179 GLY A N 1
ATOM 1402 C CA . GLY A 1 179 ? -31.390 5.464 28.093 1.00 89.31 179 GLY A CA 1
ATOM 1403 C C . GLY A 1 179 ? -32.547 6.215 27.441 1.00 89.31 179 GLY A C 1
ATOM 1404 O O . GLY A 1 179 ? -33.127 5.709 26.475 1.00 89.31 179 GLY A O 1
ATOM 1405 N N . PRO A 1 180 ? -32.902 7.395 27.972 1.00 91.94 180 PRO A N 1
ATOM 1406 C CA . PRO A 1 180 ? -33.835 8.286 27.297 1.00 91.94 180 PRO A CA 1
ATOM 1407 C C . PRO A 1 180 ? -33.267 8.706 25.934 1.00 91.94 180 PRO A C 1
ATOM 1409 O O . PRO A 1 180 ? -32.054 8.652 25.711 1.00 91.94 180 PRO A O 1
ATOM 1412 N N . THR A 1 181 ? -34.141 9.127 25.022 1.00 87.69 181 THR A N 1
ATOM 1413 C CA . THR A 1 181 ? -33.704 9.820 23.806 1.00 87.69 181 THR A CA 1
ATOM 1414 C C . THR A 1 181 ? -32.927 11.074 24.206 1.00 87.69 181 THR A C 1
ATOM 1416 O O . THR A 1 181 ? -33.348 11.768 25.133 1.00 87.69 181 THR A O 1
ATOM 1419 N N . GLY A 1 182 ? -31.781 11.292 23.555 1.00 70.75 182 GLY A N 1
ATOM 1420 C CA . GLY A 1 182 ? -30.890 12.427 23.816 1.00 70.75 182 GLY A CA 1
ATOM 1421 C C . GLY A 1 182 ? -31.540 13.767 23.526 1.00 70.75 182 GLY A C 1
ATOM 1422 O O . GLY A 1 182 ? -32.278 13.841 22.519 1.00 70.75 182 GLY A O 1
#

Foldseek 3Di:
DLCVVLVAAEDPQQLVLLQPVCVVQPPPDDRVVSSVVLSNVLSNVQSVVLCPPPPVVLVVVLVVLVVVLVVCVVVVVVVSNVVSVVVNVVSVVVSVVSSVCRDYRDSVSSQVVSCVVRVDNDVVCPVCVVVCLVCVLVVVCVVDPDPSVVSVVLSVLQSCVVVVVDDPPDPSDDDDDDDPDD

Sequence (182 aa):
KYEDYHQVSNTEDAIKACVNLSHRYIQDRFLTDKAIDLLDEAGSKLNKQAGAVSHDDIESHLAEIHKEKDKALKEENYEAAAKLRDEEAKLEAKLNKSDDKKSSVDTAQIEAIIEKKTGIPVGKLQANDKEKMKNLADQLRGKVIGQEKAVEKVAKAVRRSRAGLKAKHRPIGSFLFVGPTG

Secondary structure (DSSP, 8-state):
-HHHHHT-EEPHHHHHHHHHHHHHH--SS-HHHHHHHHHHHHHHHHHHHHTTS-HHHHHHHHHHHHHHHHHHHHTT-HHHHHHHHHHHHHHHHHHHHHHTT-PEE-HHHHHHHHHHHHS---TTHHHHHHHHHHTHHHHHHTTS-S-HHHHHHHHHHHHHHHTT-S-TTS-S-----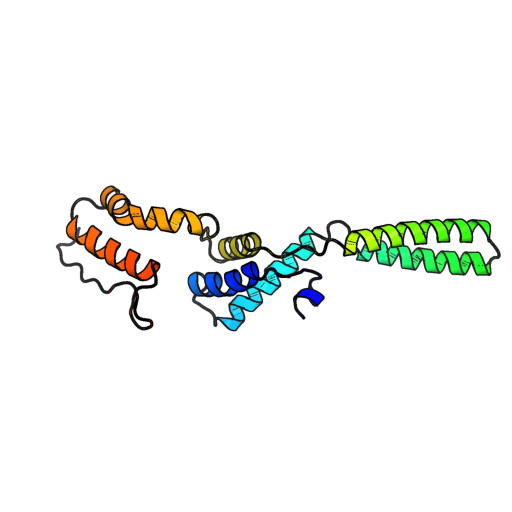-S---